Protein AF-A0A6B0SE72-F1 (afdb_monomer_lite)

Foldseek 3Di:
DPPPPPVVVVVVVVVVVVVVVVVVVVLVVVCVDPPRDPVNNVVPDDPDDDDDDDDDDDDDDD

Structure (mmCIF, N/CA/C/O backbone):
data_AF-A0A6B0SE72-F1
#
_entry.id   AF-A0A6B0SE72-F1
#
loop_
_atom_site.group_PDB
_atom_site.id
_atom_site.type_symbol
_atom_site.label_atom_id
_atom_site.label_alt_id
_atom_site.label_comp_id
_atom_site.label_asym_id
_atom_site.label_entity_id
_atom_site.label_seq_id
_atom_site.pdbx_PDB_ins_code
_atom_site.Cartn_x
_atom_site.Cartn_y
_atom_site.Cartn_z
_atom_site.occupancy
_atom_site.B_iso_or_equiv
_atom_site.auth_seq_id
_atom_site.auth_comp_id
_atom_site.auth_asym_id
_atom_site.auth_atom_id
_atom_site.pdbx_PDB_model_num
ATOM 1 N N . MET A 1 1 ? -19.618 -10.876 32.271 1.00 39.81 1 MET A N 1
ATOM 2 C CA . MET A 1 1 ? -18.982 -11.449 31.064 1.00 39.81 1 MET A CA 1
ATOM 3 C C . MET A 1 1 ? -18.958 -10.371 29.982 1.00 39.81 1 MET A C 1
ATOM 5 O O . MET A 1 1 ? -19.755 -10.418 29.062 1.00 39.81 1 MET A O 1
ATOM 9 N N . THR A 1 2 ? -18.104 -9.356 30.144 1.00 45.88 2 THR A N 1
ATOM 10 C CA . THR A 1 2 ? -18.065 -8.143 29.296 1.00 45.88 2 THR A CA 1
ATOM 11 C C . THR A 1 2 ? -16.644 -7.560 29.285 1.00 45.88 2 THR A C 1
ATOM 13 O O . THR A 1 2 ? -16.421 -6.431 29.695 1.00 45.88 2 THR A O 1
ATOM 16 N N . ALA A 1 3 ? -15.660 -8.369 28.881 1.00 45.44 3 ALA A N 1
ATOM 17 C CA . ALA A 1 3 ? -14.252 -7.956 28.745 1.00 45.44 3 ALA A CA 1
ATOM 18 C C . ALA A 1 3 ? -13.700 -8.210 27.325 1.00 45.44 3 ALA A C 1
ATOM 20 O O . ALA A 1 3 ? -12.492 -8.242 27.111 1.00 45.44 3 ALA A O 1
ATOM 21 N N . LEU A 1 4 ? -14.589 -8.438 26.351 1.00 48.56 4 LEU A N 1
ATOM 22 C CA . LEU A 1 4 ? -14.231 -8.821 24.980 1.00 48.56 4 LEU A CA 1
ATOM 23 C C . LEU A 1 4 ? -14.140 -7.633 24.010 1.00 48.56 4 LEU A C 1
ATOM 25 O O . LEU A 1 4 ? -13.718 -7.827 22.877 1.00 48.56 4 LEU A O 1
ATOM 29 N N . ASP A 1 5 ? -14.488 -6.413 24.426 1.00 50.16 5 ASP A N 1
ATOM 30 C CA . ASP A 1 5 ? -14.686 -5.307 23.475 1.00 50.16 5 ASP A CA 1
ATOM 31 C C . ASP A 1 5 ? -13.536 -4.280 23.451 1.00 50.16 5 ASP A C 1
ATOM 33 O O . ASP A 1 5 ? -13.203 -3.727 22.404 1.00 50.16 5 ASP A O 1
ATOM 37 N N . GLU A 1 6 ? -12.830 -4.082 24.568 1.00 49.94 6 GLU A N 1
ATOM 38 C CA . GLU A 1 6 ? -11.662 -3.184 24.613 1.00 49.94 6 GLU A CA 1
ATOM 39 C C . GLU A 1 6 ? -10.399 -3.835 24.030 1.00 49.94 6 GLU A C 1
ATOM 41 O O . GLU A 1 6 ? -9.631 -3.197 23.306 1.00 49.94 6 GLU A O 1
ATOM 46 N N . ASN A 1 7 ? -10.208 -5.134 24.278 1.00 56.25 7 ASN A N 1
ATOM 47 C CA . ASN A 1 7 ? -9.029 -5.865 23.807 1.00 56.25 7 ASN A CA 1
ATOM 48 C C . ASN A 1 7 ? -9.065 -6.087 22.282 1.00 56.25 7 ASN A C 1
ATOM 50 O O . ASN A 1 7 ? -8.028 -6.083 21.618 1.00 56.25 7 ASN A O 1
ATOM 54 N N . THR A 1 8 ? -10.268 -6.199 21.709 1.00 60.66 8 THR A N 1
ATOM 55 C CA . THR A 1 8 ? -10.481 -6.381 20.265 1.00 60.66 8 THR A CA 1
ATOM 56 C C . THR A 1 8 ? -10.137 -5.125 19.464 1.00 60.66 8 THR A C 1
ATOM 58 O O . THR A 1 8 ? -9.545 -5.234 18.392 1.00 60.66 8 THR A O 1
ATOM 61 N N . LYS A 1 9 ? -10.417 -3.924 19.992 1.00 64.88 9 LYS A N 1
ATOM 62 C CA . LYS A 1 9 ? -10.064 -2.655 19.328 1.00 64.88 9 LYS A CA 1
ATOM 63 C C . LYS A 1 9 ? -8.551 -2.463 19.250 1.00 64.88 9 LYS A C 1
ATOM 65 O O . LYS A 1 9 ? -8.022 -2.173 18.180 1.00 64.88 9 LYS A O 1
ATOM 70 N N . THR A 1 10 ? -7.845 -2.702 20.354 1.00 77.50 10 THR A N 1
ATOM 71 C CA . THR A 1 10 ? -6.375 -2.639 20.385 1.00 77.50 10 THR A CA 1
ATOM 72 C C . THR A 1 10 ? -5.754 -3.694 19.468 1.00 77.50 10 THR A C 1
ATOM 74 O O . THR A 1 10 ? -4.843 -3.383 18.704 1.00 77.50 10 THR A O 1
ATOM 77 N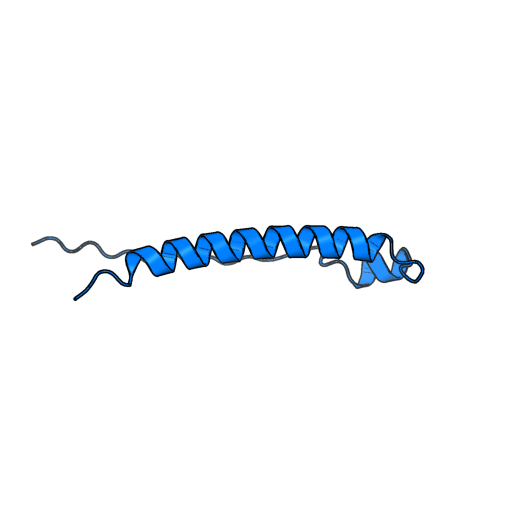 N . ALA A 1 11 ? -6.280 -4.923 19.471 1.00 78.19 11 ALA A N 1
ATOM 78 C CA . ALA A 1 11 ? -5.822 -5.980 18.571 1.00 78.19 11 ALA A CA 1
ATOM 79 C C . ALA A 1 11 ? -6.037 -5.627 17.089 1.00 78.19 11 ALA A C 1
ATOM 81 O O . ALA A 1 11 ? -5.141 -5.855 16.278 1.00 78.19 11 ALA A O 1
ATOM 82 N N . ALA A 1 12 ? -7.174 -5.019 16.737 1.00 78.31 12 ALA A N 1
ATOM 83 C CA . ALA A 1 12 ? -7.453 -4.566 15.376 1.00 78.31 12 ALA A CA 1
ATOM 84 C C . ALA A 1 12 ? -6.476 -3.470 14.922 1.00 78.31 12 ALA A C 1
ATOM 86 O O . ALA A 1 12 ? -5.961 -3.535 13.807 1.00 78.31 12 ALA A O 1
ATOM 87 N N . VAL A 1 13 ? -6.159 -2.506 15.795 1.00 84.75 13 VAL A N 1
ATOM 88 C CA . VAL A 1 13 ? -5.160 -1.463 15.506 1.00 84.75 13 VAL A CA 1
ATOM 89 C C . VAL A 1 13 ? -3.775 -2.077 15.305 1.00 84.75 13 VAL A C 1
ATOM 91 O O . VAL A 1 13 ? -3.103 -1.771 14.322 1.00 84.75 13 VAL A O 1
ATOM 94 N N . LEU A 1 14 ? -3.356 -2.989 16.187 1.00 85.31 14 LEU A N 1
ATOM 95 C CA . LEU A 1 14 ? -2.068 -3.674 16.064 1.00 85.31 14 LEU A CA 1
ATOM 96 C C . LEU A 1 14 ? -1.978 -4.496 14.771 1.00 85.31 14 LEU A C 1
ATOM 98 O O . LEU A 1 14 ? -0.962 -4.428 14.078 1.00 85.31 14 LEU A O 1
ATOM 102 N N . ALA A 1 15 ? -3.043 -5.219 14.419 1.00 85.25 15 ALA A N 1
ATOM 103 C CA . ALA A 1 15 ? -3.123 -5.990 13.183 1.00 85.25 15 ALA A CA 1
ATOM 104 C C . ALA A 1 15 ? -3.078 -5.089 11.940 1.00 85.25 15 ALA A C 1
ATOM 106 O O . ALA A 1 15 ? -2.342 -5.387 11.001 1.00 85.25 15 ALA A O 1
ATOM 107 N N . ALA A 1 16 ? -3.793 -3.960 11.947 1.00 84.06 16 ALA A N 1
ATOM 108 C CA . ALA A 1 16 ? -3.760 -2.986 10.858 1.00 84.06 16 ALA A CA 1
ATOM 109 C C . ALA A 1 16 ? -2.360 -2.376 10.686 1.00 84.06 16 ALA A C 1
ATOM 111 O O . ALA A 1 16 ? -1.858 -2.273 9.566 1.00 84.06 16 ALA A O 1
ATOM 112 N N . CYS A 1 17 ? -1.688 -2.031 11.789 1.00 90.25 17 CYS A N 1
ATOM 113 C CA . CYS A 1 17 ? -0.311 -1.547 11.751 1.00 90.25 17 CYS A CA 1
ATOM 114 C C . CYS A 1 17 ? 0.654 -2.599 11.196 1.00 90.25 17 CYS A C 1
ATOM 116 O O . CYS A 1 17 ? 1.548 -2.259 10.423 1.00 90.25 17 CYS A O 1
ATOM 118 N N . GLU A 1 18 ? 0.499 -3.865 11.582 1.00 93.19 18 GLU A N 1
ATOM 119 C CA . GLU A 1 18 ? 1.364 -4.935 11.087 1.00 93.19 18 GLU A CA 1
ATOM 120 C C . GLU A 1 18 ? 1.131 -5.216 9.602 1.00 93.19 18 GLU A C 1
ATOM 122 O O . GLU A 1 18 ? 2.090 -5.295 8.833 1.00 93.19 18 GLU A O 1
ATOM 127 N N . HIS A 1 19 ? -0.129 -5.245 9.172 1.00 91.38 19 HIS A N 1
ATOM 128 C CA . HIS A 1 19 ? -0.483 -5.345 7.763 1.00 91.38 19 HIS A CA 1
ATOM 129 C C . HIS A 1 19 ? 0.136 -4.204 6.943 1.00 91.38 19 HIS A C 1
ATOM 131 O O . HIS A 1 19 ? 0.782 -4.461 5.931 1.00 91.38 19 HIS A O 1
ATOM 137 N N . ALA A 1 20 ? 0.049 -2.957 7.419 1.00 91.69 20 ALA A N 1
ATOM 138 C CA . ALA A 1 20 ? 0.656 -1.810 6.742 1.00 91.69 20 ALA A CA 1
ATOM 139 C C . ALA A 1 20 ? 2.188 -1.937 6.605 1.00 91.69 20 ALA A C 1
ATOM 141 O O . ALA A 1 20 ? 2.765 -1.529 5.595 1.00 91.69 20 ALA A O 1
ATOM 142 N N . ARG A 1 21 ? 2.875 -2.534 7.591 1.00 93.44 21 ARG A N 1
ATOM 143 C CA . ARG A 1 21 ? 4.323 -2.804 7.495 1.00 93.44 21 ARG A CA 1
ATOM 144 C C . ARG A 1 21 ? 4.642 -3.881 6.463 1.00 93.44 21 ARG A C 1
ATOM 146 O O . ARG A 1 21 ? 5.635 -3.746 5.748 1.00 93.44 21 ARG A O 1
ATOM 153 N N . GLN A 1 22 ? 3.841 -4.941 6.408 1.00 94.50 22 GLN A N 1
ATOM 154 C CA . GLN A 1 22 ? 4.012 -6.034 5.451 1.00 94.50 22 GLN A CA 1
ATOM 155 C C . GLN A 1 22 ? 3.744 -5.563 4.021 1.00 94.50 22 GLN A C 1
ATOM 157 O O . GLN A 1 22 ? 4.558 -5.818 3.138 1.00 94.50 22 GLN A O 1
ATOM 162 N N . ASP A 1 23 ? 2.671 -4.801 3.822 1.00 91.81 23 ASP A N 1
ATOM 163 C CA . ASP A 1 23 ? 2.310 -4.193 2.543 1.00 91.81 23 ASP A CA 1
ATOM 164 C C . ASP A 1 23 ? 3.424 -3.276 2.019 1.00 91.81 23 ASP A C 1
ATOM 166 O O . ASP A 1 23 ? 3.849 -3.399 0.871 1.00 91.81 23 ASP A O 1
ATOM 170 N N . ARG A 1 24 ? 4.004 -2.433 2.886 1.00 90.56 24 ARG A N 1
ATOM 171 C CA . ARG A 1 24 ? 5.164 -1.606 2.519 1.00 90.56 24 ARG A CA 1
ATOM 172 C C . ARG A 1 24 ? 6.338 -2.446 2.005 1.00 90.56 24 ARG A C 1
ATOM 174 O O . ARG A 1 24 ? 6.890 -2.131 0.956 1.00 90.56 24 ARG A O 1
ATOM 181 N N . ARG A 1 25 ? 6.704 -3.522 2.711 1.00 92.00 25 ARG A N 1
ATOM 182 C CA . ARG A 1 25 ? 7.801 -4.417 2.293 1.00 92.00 25 ARG A CA 1
ATOM 183 C C . ARG A 1 25 ? 7.496 -5.125 0.973 1.00 92.00 25 ARG A C 1
ATOM 185 O O . ARG A 1 25 ? 8.380 -5.246 0.133 1.00 92.00 25 ARG A O 1
ATOM 192 N N . ALA A 1 26 ? 6.261 -5.582 0.783 1.00 89.69 26 ALA A N 1
ATOM 193 C CA . ALA A 1 26 ? 5.840 -6.226 -0.457 1.00 89.69 26 ALA A CA 1
ATOM 194 C C . ALA A 1 26 ? 5.918 -5.257 -1.646 1.00 89.69 26 ALA A C 1
ATOM 196 O O . ALA A 1 26 ? 6.405 -5.628 -2.710 1.00 89.69 26 ALA A O 1
ATOM 197 N N . LYS A 1 27 ? 5.517 -3.995 -1.452 1.00 88.56 27 LYS A N 1
ATOM 198 C CA . LYS A 1 27 ? 5.644 -2.939 -2.467 1.00 88.56 27 LYS A CA 1
ATOM 199 C C . LYS A 1 27 ? 7.103 -2.639 -2.810 1.00 88.56 27 LYS A C 1
ATOM 201 O O . LYS A 1 27 ? 7.438 -2.551 -3.986 1.00 88.56 27 LYS A O 1
ATOM 206 N N . GLU A 1 28 ? 7.982 -2.554 -1.810 1.00 90.19 28 GLU A N 1
ATOM 207 C CA . GLU A 1 28 ? 9.432 -2.407 -2.023 1.00 90.19 28 GLU A CA 1
ATOM 208 C C . GLU A 1 28 ? 10.002 -3.573 -2.857 1.00 90.19 28 GLU A C 1
ATOM 210 O O . GLU A 1 28 ? 10.786 -3.352 -3.777 1.00 90.19 28 GLU A O 1
ATOM 215 N N . GLN A 1 29 ? 9.569 -4.811 -2.593 1.00 90.81 29 GLN A N 1
ATOM 216 C CA . GLN A 1 29 ? 9.974 -5.989 -3.370 1.00 90.81 29 GLN A CA 1
ATOM 217 C C . GLN A 1 29 ? 9.402 -5.991 -4.792 1.00 90.81 29 GLN A C 1
ATOM 219 O O . GLN A 1 29 ? 10.108 -6.354 -5.729 1.00 90.81 29 GLN A O 1
ATOM 224 N N . ALA A 1 30 ? 8.149 -5.567 -4.966 1.00 88.44 30 ALA A N 1
ATOM 225 C CA . ALA A 1 30 ? 7.512 -5.476 -6.275 1.00 88.44 30 ALA A CA 1
ATOM 226 C C . ALA A 1 30 ? 8.257 -4.502 -7.199 1.00 88.44 30 ALA A C 1
ATOM 228 O O . ALA A 1 30 ? 8.430 -4.796 -8.378 1.00 88.44 30 ALA A O 1
ATOM 229 N N . LEU A 1 31 ? 8.770 -3.390 -6.657 1.00 87.62 31 LEU A N 1
ATOM 230 C CA . LEU A 1 31 ? 9.593 -2.441 -7.413 1.00 87.62 31 LEU A CA 1
ATOM 231 C C . LEU A 1 31 ? 10.910 -3.045 -7.926 1.00 87.62 31 LEU A C 1
ATOM 233 O O . LEU A 1 31 ? 11.438 -2.582 -8.930 1.00 87.62 31 LEU A O 1
ATOM 237 N N . ALA A 1 32 ? 11.432 -4.073 -7.254 1.00 89.44 32 ALA A N 1
ATOM 238 C CA . ALA A 1 32 ? 12.656 -4.773 -7.642 1.00 89.44 32 ALA A CA 1
ATOM 239 C C . ALA A 1 32 ? 12.403 -6.000 -8.541 1.00 89.44 32 ALA A C 1
ATOM 241 O O . ALA A 1 32 ? 13.350 -6.708 -8.889 1.00 89.44 32 ALA A O 1
ATOM 242 N N . HIS A 1 33 ? 11.145 -6.291 -8.891 1.00 91.88 33 HIS A N 1
ATOM 243 C CA . HIS A 1 33 ? 10.807 -7.432 -9.736 1.00 91.88 33 HIS A CA 1
ATOM 244 C C . HIS A 1 33 ? 11.378 -7.236 -11.155 1.00 91.88 33 HIS A C 1
ATOM 246 O O . HIS A 1 33 ? 11.283 -6.131 -11.686 1.00 91.88 33 HIS A O 1
ATOM 252 N N . PRO A 1 34 ? 11.937 -8.275 -11.806 1.00 92.25 34 PRO A N 1
ATOM 253 C CA . PRO A 1 34 ? 12.557 -8.154 -13.134 1.00 92.25 34 PRO A CA 1
ATOM 254 C C . PRO A 1 34 ? 11.613 -7.615 -14.218 1.00 92.25 34 PRO A C 1
ATOM 256 O O . PRO A 1 34 ? 12.061 -6.933 -15.134 1.00 92.25 34 PRO A O 1
ATOM 259 N N . ASP A 1 35 ? 10.314 -7.883 -14.085 1.00 93.56 35 ASP A N 1
ATOM 260 C CA . ASP A 1 35 ? 9.289 -7.400 -15.020 1.00 93.56 35 ASP A CA 1
ATOM 261 C C . ASP A 1 35 ? 8.760 -5.991 -14.680 1.00 93.56 35 ASP A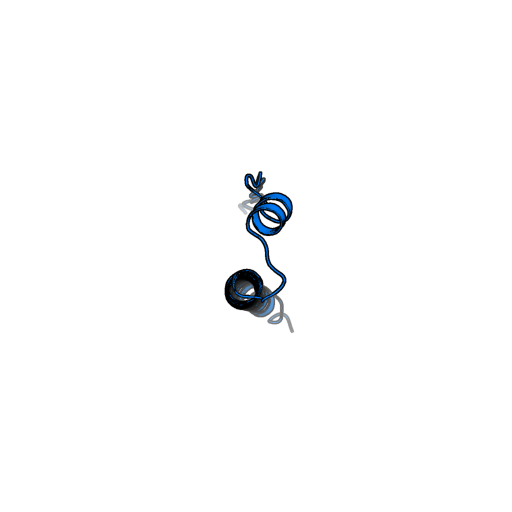 C 1
ATOM 263 O O . ASP A 1 35 ? 7.919 -5.455 -15.401 1.00 93.56 35 ASP A O 1
ATOM 267 N N . MET A 1 36 ? 9.211 -5.381 -13.578 1.00 93.00 36 MET A N 1
ATOM 268 C CA . MET A 1 36 ? 8.788 -4.037 -13.193 1.00 93.00 36 MET A CA 1
ATOM 269 C C . MET A 1 36 ? 9.536 -2.990 -14.022 1.00 93.00 36 MET A C 1
ATOM 271 O O . MET A 1 36 ? 10.736 -2.776 -13.851 1.00 93.00 36 MET A O 1
ATOM 275 N N . THR A 1 37 ? 8.818 -2.303 -14.911 1.00 93.06 37 THR A N 1
ATOM 276 C CA . THR A 1 37 ? 9.358 -1.181 -15.690 1.00 93.06 37 THR A CA 1
ATOM 277 C C . THR A 1 37 ? 9.043 0.160 -15.015 1.00 93.06 37 THR A C 1
ATOM 279 O O . THR A 1 37 ? 8.076 0.248 -14.255 1.00 93.06 37 THR A O 1
ATOM 282 N N . PRO A 1 3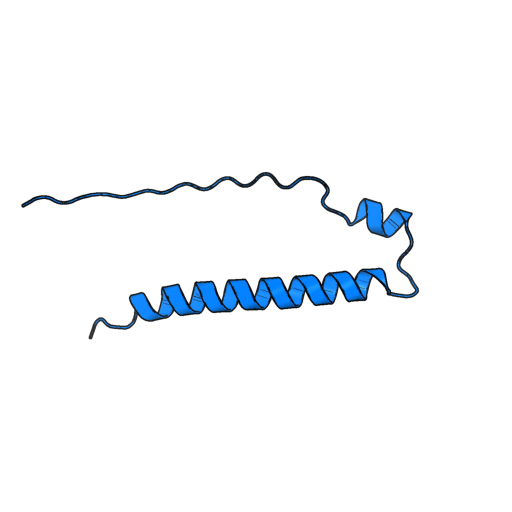8 ? 9.805 1.235 -15.298 1.00 89.38 38 PRO A N 1
ATOM 283 C CA . PRO A 1 38 ? 9.509 2.565 -14.758 1.00 89.38 38 PRO A CA 1
ATOM 284 C C . PRO A 1 38 ? 8.101 3.067 -15.109 1.00 89.38 38 PRO A C 1
ATOM 286 O O . PRO A 1 38 ? 7.414 3.614 -14.254 1.00 89.38 38 PRO A O 1
ATOM 289 N N . GLU A 1 39 ? 7.650 2.825 -16.343 1.00 91.56 39 GLU A N 1
ATOM 290 C CA . GLU A 1 39 ? 6.312 3.206 -16.814 1.00 91.56 39 GLU A CA 1
ATOM 291 C C . GLU A 1 39 ? 5.211 2.410 -16.099 1.00 91.56 39 GLU A C 1
ATOM 293 O O . GLU A 1 39 ? 4.208 2.971 -15.662 1.00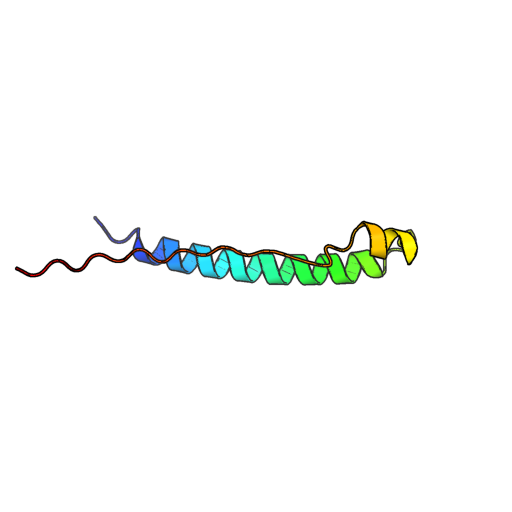 91.56 39 GLU A O 1
ATOM 298 N N . LEU A 1 40 ? 5.417 1.102 -15.902 1.00 89.44 40 LEU A N 1
ATOM 299 C CA . LEU A 1 40 ? 4.476 0.267 -15.158 1.00 89.44 40 LEU A CA 1
ATOM 300 C C . LEU A 1 40 ? 4.401 0.682 -13.683 1.00 89.44 40 LEU A C 1
ATOM 302 O O . LEU A 1 40 ? 3.311 0.736 -13.116 1.00 89.44 40 LEU A O 1
ATOM 306 N N . ALA A 1 41 ? 5.539 1.016 -13.071 1.00 88.31 41 ALA A N 1
ATOM 307 C CA . ALA A 1 41 ? 5.583 1.523 -11.707 1.00 88.31 41 ALA A CA 1
ATOM 308 C C . ALA A 1 41 ? 4.810 2.843 -11.568 1.00 88.31 41 ALA A C 1
ATOM 310 O O . ALA A 1 41 ? 4.111 3.031 -10.575 1.00 88.31 41 ALA A O 1
ATOM 311 N N . GLU A 1 42 ? 4.886 3.733 -12.560 1.00 88.00 42 GLU A N 1
ATOM 312 C CA . GLU A 1 42 ? 4.124 4.983 -12.584 1.00 88.00 42 GLU A CA 1
ATOM 313 C C . GLU A 1 42 ? 2.613 4.732 -12.694 1.00 88.00 42 GLU A C 1
ATOM 315 O O . GLU A 1 42 ? 1.852 5.271 -11.893 1.00 88.00 42 GLU A O 1
ATOM 320 N N . ILE A 1 43 ? 2.179 3.844 -13.599 1.00 88.88 43 ILE A N 1
ATOM 321 C CA . ILE A 1 43 ? 0.760 3.474 -13.766 1.00 88.88 43 ILE A CA 1
ATOM 322 C C . ILE A 1 43 ? 0.185 2.831 -12.496 1.00 88.88 43 ILE A C 1
ATOM 324 O O . ILE A 1 43 ? -0.955 3.102 -12.118 1.00 88.88 43 ILE A O 1
ATOM 328 N N . LEU A 1 44 ? 0.954 1.959 -11.840 1.00 86.44 44 LEU A N 1
ATOM 329 C CA . LEU A 1 44 ? 0.519 1.249 -10.634 1.00 86.44 44 LEU A CA 1
ATOM 330 C C . LEU A 1 44 ? 0.634 2.098 -9.359 1.00 86.44 44 LEU A C 1
ATOM 332 O O . LEU A 1 44 ? 0.100 1.719 -8.312 1.00 86.44 44 LEU A O 1
ATOM 336 N N . SER A 1 45 ? 1.318 3.241 -9.419 1.00 85.88 45 SER A N 1
ATOM 337 C CA . SER A 1 45 ? 1.471 4.136 -8.277 1.00 85.88 45 SER A CA 1
ATOM 338 C C . SER A 1 45 ? 0.211 4.966 -8.053 1.00 85.88 45 SER A C 1
ATOM 340 O O . SER A 1 45 ? -0.309 5.627 -8.945 1.00 85.88 45 SER A O 1
ATOM 342 N N . THR A 1 46 ? -0.266 4.997 -6.809 1.00 85.12 46 THR A N 1
ATOM 343 C CA . THR A 1 46 ? -1.318 5.935 -6.397 1.00 85.12 46 THR A CA 1
ATOM 344 C C . THR A 1 46 ? -0.666 7.227 -5.909 1.00 85.12 46 THR A C 1
ATOM 346 O O . THR A 1 46 ? -0.171 7.289 -4.786 1.00 85.12 46 THR A O 1
ATOM 349 N N . SER A 1 47 ? -0.636 8.254 -6.761 1.00 78.75 47 SER A N 1
ATOM 350 C CA . SER A 1 47 ? 0.047 9.532 -6.489 1.00 78.75 47 SER A CA 1
ATOM 351 C C . SER A 1 47 ? -0.681 10.429 -5.484 1.00 78.75 47 SER A C 1
ATOM 353 O O . SER A 1 47 ? -0.050 11.245 -4.813 1.00 78.75 47 SER A O 1
ATOM 355 N N . ALA A 1 48 ? -1.998 10.272 -5.353 1.00 81.06 48 ALA A N 1
ATOM 356 C CA . ALA A 1 48 ? -2.816 11.033 -4.421 1.00 81.06 48 ALA A CA 1
ATOM 357 C C . ALA A 1 48 ? -3.846 10.127 -3.747 1.00 81.06 48 ALA A C 1
ATOM 359 O O . ALA A 1 48 ? -4.566 9.379 -4.406 1.00 81.06 48 ALA A O 1
ATOM 360 N N . ILE A 1 49 ? -3.937 10.232 -2.423 1.00 82.25 49 ILE A N 1
ATOM 361 C CA . ILE A 1 49 ? -4.961 9.566 -1.621 1.00 82.25 49 ILE A CA 1
ATOM 362 C C . ILE A 1 49 ? -5.736 10.65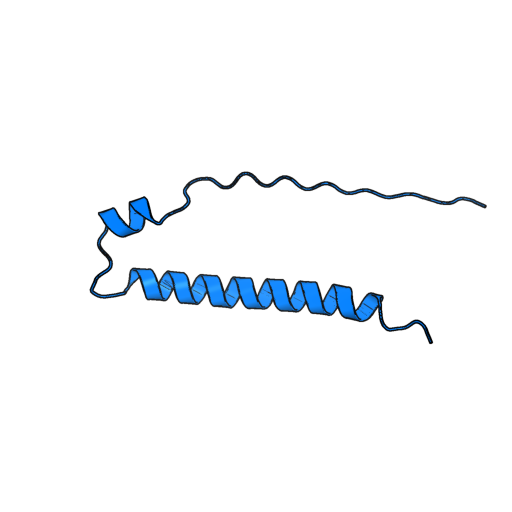9 -0.892 1.00 82.25 49 ILE A C 1
ATOM 364 O O . ILE A 1 49 ? -5.154 11.443 -0.143 1.00 82.25 49 ILE A O 1
ATOM 368 N N . GLN A 1 50 ? -7.050 10.717 -1.107 1.00 84.62 50 GLN A N 1
ATOM 369 C CA . GLN A 1 50 ? -7.941 11.523 -0.278 1.00 84.62 50 GLN A CA 1
ATOM 370 C C . GLN A 1 50 ? -8.444 10.668 0.880 1.00 84.62 50 GLN A C 1
ATOM 372 O O . GLN A 1 50 ? -9.098 9.648 0.673 1.00 84.62 50 GLN A O 1
ATOM 377 N N . LEU A 1 51 ? -8.120 11.090 2.100 1.00 83.12 51 LEU A N 1
ATOM 378 C CA . LEU A 1 51 ? -8.592 10.461 3.326 1.00 83.12 51 LEU A CA 1
ATOM 379 C C . LEU A 1 51 ? -9.667 11.346 3.949 1.00 83.12 51 LEU A C 1
ATOM 381 O O . LEU A 1 51 ? -9.439 12.531 4.188 1.00 83.12 51 LEU A O 1
ATOM 385 N N . HIS A 1 52 ? -10.822 10.757 4.237 1.00 86.12 52 HIS A N 1
ATOM 386 C CA . HIS A 1 52 ? -11.857 11.378 5.050 1.00 86.12 52 HIS A CA 1
ATOM 387 C C . HIS A 1 52 ? -11.957 10.607 6.363 1.00 86.12 52 HIS A C 1
ATOM 389 O O . HIS A 1 52 ? -12.092 9.383 6.346 1.00 86.12 52 HIS A O 1
ATOM 395 N N . TYR A 1 53 ? -11.852 11.309 7.489 1.00 83.12 53 TYR A N 1
ATOM 396 C CA . TYR A 1 53 ? -12.074 10.724 8.804 1.00 83.12 53 TYR A CA 1
ATOM 397 C C . TYR A 1 53 ? -13.082 11.576 9.568 1.00 83.12 53 TYR A C 1
ATOM 399 O O . TYR A 1 53 ? -13.056 12.804 9.495 1.00 83.12 53 TYR A O 1
ATOM 407 N N . GLU A 1 54 ? -13.961 10.905 10.299 1.00 90.06 54 GLU A N 1
ATOM 408 C CA . GLU A 1 54 ? -14.982 11.516 11.136 1.00 90.06 54 GLU A CA 1
ATOM 409 C C . GLU A 1 54 ? -14.826 10.966 12.554 1.00 90.06 54 GLU A C 1
ATOM 411 O O . GLU A 1 54 ? -14.617 9.766 12.745 1.00 90.06 54 GLU A O 1
ATOM 416 N N . ILE A 1 55 ? -14.891 11.851 13.551 1.00 86.00 55 ILE A N 1
ATOM 417 C CA . ILE A 1 55 ? -14.869 11.476 14.965 1.00 86.00 55 ILE A CA 1
ATOM 418 C C . ILE A 1 55 ? -16.193 11.916 15.574 1.00 86.00 55 ILE A C 1
ATOM 420 O O . ILE A 1 55 ? -16.443 13.109 15.738 1.00 86.00 55 ILE A O 1
ATOM 424 N N . THR A 1 56 ? -17.021 10.945 15.941 1.00 87.44 56 THR A N 1
ATOM 425 C CA . THR A 1 56 ? -18.279 11.183 16.650 1.00 87.44 56 THR A CA 1
ATOM 426 C C . THR A 1 56 ? -18.097 10.828 18.122 1.00 87.44 56 THR A C 1
ATOM 428 O O . THR A 1 56 ? -17.696 9.712 18.451 1.00 87.44 56 THR A O 1
ATOM 431 N N . ALA A 1 57 ? -18.395 11.770 19.017 1.00 86.75 57 ALA A N 1
ATOM 432 C CA . ALA A 1 57 ? -18.364 11.555 20.460 1.00 86.75 57 ALA A CA 1
ATOM 433 C C . ALA A 1 57 ? -19.616 12.150 21.115 1.00 86.75 57 ALA A C 1
ATOM 435 O O . ALA A 1 57 ? -20.051 13.245 20.761 1.00 86.75 57 ALA A O 1
ATOM 436 N N . THR A 1 58 ? -20.173 11.431 22.087 1.00 85.19 58 THR A N 1
ATOM 437 C CA . THR A 1 58 ? -21.327 11.844 22.897 1.00 85.19 58 THR A CA 1
ATOM 438 C C . THR A 1 58 ? -20.944 11.800 24.369 1.00 85.19 58 THR A C 1
ATOM 440 O O . THR A 1 58 ? -20.388 10.803 24.827 1.00 85.19 58 THR A O 1
ATOM 443 N N . VAL A 1 59 ? -21.236 12.873 25.106 1.00 82.06 59 VAL A N 1
ATOM 444 C CA . VAL A 1 59 ? -21.015 12.957 26.556 1.00 82.06 59 VAL A CA 1
ATOM 445 C C . VAL A 1 59 ? -22.370 12.873 27.241 1.00 82.06 59 VAL A C 1
ATOM 447 O O . VAL A 1 59 ? -23.259 13.659 26.921 1.00 82.06 59 VAL A O 1
ATOM 450 N N . ASP A 1 60 ? -22.511 11.925 28.162 1.00 79.88 60 ASP A N 1
ATOM 451 C CA . ASP A 1 60 ? -23.711 11.758 28.976 1.00 79.88 60 ASP A CA 1
ATOM 452 C C . ASP A 1 60 ? -23.434 12.322 30.376 1.00 79.88 60 ASP A C 1
ATOM 454 O O . ASP A 1 60 ? -22.486 11.900 31.044 1.00 79.88 60 ASP A O 1
ATOM 458 N N . THR A 1 61 ? -24.204 13.326 30.792 1.00 77.00 61 THR A N 1
ATOM 459 C CA . THR A 1 61 ? -24.086 13.950 32.116 1.00 77.00 61 THR A CA 1
ATOM 460 C C . THR A 1 61 ? -25.362 13.679 32.897 1.00 77.00 61 THR A C 1
ATOM 462 O O . THR A 1 61 ? -26.405 14.252 32.575 1.00 77.00 61 THR A O 1
ATOM 465 N N . ALA A 1 62 ? -25.253 12.805 33.899 1.00 67.25 62 ALA A N 1
ATOM 466 C CA . ALA A 1 62 ? -26.262 12.621 34.939 1.00 67.25 62 ALA A CA 1
ATOM 467 C C . ALA A 1 62 ? -26.335 13.833 35.879 1.00 67.25 62 ALA A C 1
ATOM 469 O O . ALA A 1 62 ? -2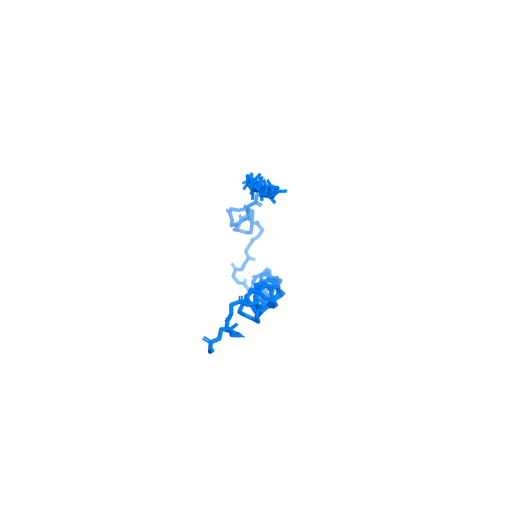5.273 14.456 36.121 1.00 67.25 62 ALA A O 1
#

InterPro domains:
  IPR056109 Domain of unknown function DUF7692 [PF24743] (2-37)

Radius of gyration: 19.54 Å; chains: 1; bounding box: 39×25×52 Å

Secondary structure (DSSP, 8-state):
---SSHHHHHHHHHHHHHHHHHHHHHHHHHHTSTT--HHHHHHH------------------

Sequence (62 aa):
MTALDENTKTAAVLAACEHARQDRRAKEQALAHPDMTPELAEILSTSAIQLHYEITATVDTA

pLDDT: mean 81.71, std 13.77, range [39.81, 94.5]

Organism: NCBI:txid2692200